Protein AF-A0A822CFJ0-F1 (afdb_monomer_lite)

Structure (mmCIF, N/CA/C/O backbone):
data_AF-A0A822CFJ0-F1
#
_entry.id   AF-A0A822CFJ0-F1
#
loop_
_atom_site.group_PDB
_atom_site.id
_atom_site.type_symbol
_atom_site.label_atom_id
_atom_site.label_alt_id
_atom_site.label_comp_id
_atom_site.label_asym_id
_atom_site.label_entity_id
_atom_site.label_seq_id
_atom_site.pdbx_PDB_ins_code
_atom_site.Cartn_x
_atom_site.Cartn_y
_atom_site.Cartn_z
_atom_site.occupancy
_atom_site.B_iso_or_equiv
_atom_site.auth_seq_id
_atom_site.auth_comp_id
_atom_site.auth_asym_id
_atom_site.auth_atom_id
_atom_site.pdbx_PDB_model_num
ATOM 1 N N . MET A 1 1 ? 6.133 -20.873 -19.703 1.00 38.84 1 MET A N 1
ATOM 2 C CA . MET A 1 1 ? 5.490 -20.206 -18.553 1.00 38.84 1 MET A CA 1
ATOM 3 C C . MET A 1 1 ? 6.579 -19.443 -17.814 1.00 38.84 1 MET A C 1
ATOM 5 O O . MET A 1 1 ? 7.365 -20.063 -17.114 1.00 38.84 1 MET A O 1
ATOM 9 N N . ILE A 1 2 ? 6.746 -18.147 -18.087 1.00 46.44 2 ILE A N 1
ATOM 10 C CA . ILE A 1 2 ? 7.778 -17.341 -17.418 1.00 46.44 2 ILE A CA 1
ATOM 11 C C . ILE A 1 2 ? 7.170 -16.884 -16.101 1.00 46.44 2 ILE A C 1
ATOM 13 O O . ILE A 1 2 ? 6.281 -16.036 -16.095 1.00 46.44 2 ILE A O 1
ATOM 17 N N . SER A 1 3 ? 7.616 -17.497 -15.006 1.00 48.34 3 SER A N 1
ATOM 18 C CA . SER A 1 3 ? 7.397 -16.962 -13.667 1.00 48.34 3 SER A CA 1
ATOM 19 C C . SER A 1 3 ? 8.040 -15.577 -13.641 1.00 48.34 3 SER A C 1
ATOM 21 O O . SER A 1 3 ? 9.266 -15.450 -13.636 1.00 48.34 3 SER A O 1
ATOM 23 N N . LYS A 1 4 ? 7.221 -14.529 -13.763 1.00 61.22 4 LYS A N 1
ATOM 24 C CA . LYS A 1 4 ? 7.648 -13.149 -13.552 1.00 61.22 4 LYS A CA 1
ATOM 25 C C . LYS A 1 4 ? 8.001 -13.049 -12.072 1.00 61.22 4 LYS A C 1
ATOM 27 O O . LYS A 1 4 ? 7.127 -12.851 -11.239 1.00 61.22 4 LYS A O 1
ATOM 32 N N . SER A 1 5 ? 9.276 -13.278 -11.762 1.00 70.31 5 SER A N 1
ATOM 33 C CA . SER A 1 5 ? 9.843 -13.013 -10.444 1.00 70.31 5 SER A CA 1
ATOM 34 C C . SER A 1 5 ? 9.524 -11.566 -10.102 1.00 70.31 5 SER A C 1
ATOM 36 O O . SER A 1 5 ? 10.022 -10.656 -10.767 1.00 70.31 5 SER A O 1
ATOM 38 N N . CYS A 1 6 ? 8.640 -11.355 -9.130 1.00 74.88 6 CYS A N 1
ATOM 39 C CA . CYS A 1 6 ? 8.498 -10.032 -8.576 1.00 74.88 6 CYS A CA 1
ATOM 40 C C . CYS A 1 6 ? 9.686 -9.770 -7.635 1.00 74.88 6 CYS A C 1
ATOM 42 O O . CYS A 1 6 ? 9.847 -10.501 -6.657 1.00 74.88 6 CYS A O 1
ATOM 44 N N . PRO A 1 7 ? 10.482 -8.716 -7.878 1.00 83.94 7 PRO A N 1
ATOM 45 C CA . PRO A 1 7 ? 11.594 -8.358 -7.003 1.00 83.94 7 PRO A CA 1
ATOM 46 C C . PRO A 1 7 ? 11.160 -7.618 -5.724 1.00 83.94 7 PRO A C 1
ATOM 48 O O . PRO A 1 7 ? 11.973 -7.431 -4.823 1.00 83.94 7 PRO A O 1
ATOM 51 N N . LEU A 1 8 ? 9.910 -7.155 -5.647 1.00 88.00 8 LEU A N 1
ATOM 52 C CA . LEU A 1 8 ? 9.386 -6.341 -4.554 1.00 88.00 8 LEU A CA 1
ATOM 53 C C . LEU A 1 8 ? 8.680 -7.209 -3.501 1.00 88.00 8 LEU A C 1
ATOM 55 O O . LEU A 1 8 ? 7.712 -7.906 -3.801 1.00 88.00 8 LEU A O 1
ATOM 59 N N . TYR A 1 9 ? 9.149 -7.135 -2.254 1.00 91.12 9 TYR A N 1
ATOM 60 C CA . TYR A 1 9 ? 8.483 -7.768 -1.116 1.00 91.12 9 TYR A CA 1
ATOM 61 C C . TYR A 1 9 ? 7.302 -6.913 -0.639 1.00 91.12 9 TYR A C 1
ATOM 63 O O . TYR A 1 9 ? 7.507 -5.786 -0.185 1.00 91.12 9 TYR A O 1
ATOM 71 N N . CYS A 1 10 ? 6.090 -7.467 -0.713 1.00 92.31 10 CYS A N 1
ATOM 72 C CA . CYS A 1 10 ? 4.835 -6.783 -0.378 1.00 92.31 10 CYS A CA 1
ATOM 73 C C . CYS A 1 10 ? 4.209 -7.227 0.950 1.00 92.31 10 CYS A C 1
ATOM 75 O O . CYS A 1 10 ? 3.044 -6.929 1.193 1.00 92.31 10 CYS A O 1
ATOM 77 N N . GLY A 1 11 ? 4.972 -7.918 1.804 1.00 91.75 11 GLY A N 1
ATOM 78 C CA . GLY A 1 11 ? 4.453 -8.456 3.061 1.00 91.75 11 GLY A CA 1
ATOM 79 C C . GLY A 1 11 ? 3.460 -9.604 2.862 1.00 91.75 11 GLY A C 1
ATOM 80 O O . GLY A 1 11 ? 3.380 -10.189 1.783 1.00 91.75 11 GLY A O 1
ATOM 81 N N . ASP A 1 12 ? 2.707 -9.905 3.922 1.00 93.94 12 ASP A N 1
ATOM 82 C CA . ASP A 1 12 ? 1.691 -10.970 3.941 1.00 93.94 12 ASP A CA 1
ATOM 83 C C . ASP A 1 12 ? 0.306 -10.499 3.459 1.00 93.94 12 ASP A C 1
ATOM 85 O O . ASP A 1 12 ? -0.599 -11.313 3.293 1.00 93.94 12 ASP A O 1
ATOM 89 N N . HIS A 1 13 ? 0.136 -9.187 3.259 1.00 93.69 13 HIS A N 1
ATOM 90 C CA . HIS A 1 13 ? -1.145 -8.536 2.951 1.00 93.69 13 HIS A CA 1
ATOM 91 C C . HIS A 1 13 ? -1.101 -7.751 1.639 1.00 93.69 13 HIS A C 1
ATOM 93 O O . HIS A 1 13 ? -1.687 -6.673 1.506 1.00 93.69 13 HIS A O 1
ATOM 99 N N . GLY A 1 14 ? -0.321 -8.237 0.682 1.00 93.06 14 GLY A N 1
ATOM 100 C CA . GLY A 1 14 ? -0.249 -7.629 -0.629 1.00 93.06 14 GLY A CA 1
ATOM 101 C C . GLY A 1 14 ? 0.474 -8.500 -1.632 1.00 93.06 14 GLY A C 1
ATOM 102 O O . GLY A 1 14 ? 1.278 -9.370 -1.298 1.00 93.06 14 GLY A O 1
ATOM 103 N N . HIS A 1 15 ? 0.216 -8.219 -2.899 1.00 92.56 15 HIS A N 1
ATOM 104 C CA . HIS A 1 15 ? 0.875 -8.872 -4.014 1.00 92.56 15 HIS A CA 1
ATOM 105 C C . HIS A 1 15 ? 1.564 -7.849 -4.894 1.00 92.56 15 HIS A C 1
ATOM 107 O O . HIS A 1 15 ? 1.183 -6.683 -5.011 1.00 92.56 15 HIS A O 1
ATOM 113 N N . CYS A 1 16 ? 2.624 -8.310 -5.530 1.00 92.62 16 CYS A N 1
ATOM 114 C CA . CYS A 1 16 ? 3.389 -7.473 -6.416 1.00 92.62 16 CYS A CA 1
ATOM 115 C C . CYS A 1 16 ? 2.810 -7.457 -7.822 1.00 92.62 16 CYS A C 1
ATOM 117 O O . CYS A 1 16 ? 2.500 -8.500 -8.402 1.00 92.62 16 CYS A O 1
ATOM 119 N N . VAL A 1 17 ? 2.738 -6.258 -8.387 1.00 91.56 17 VAL A N 1
ATOM 120 C CA . VAL A 1 17 ? 2.169 -6.000 -9.701 1.00 91.56 17 VAL A CA 1
ATOM 121 C C . VAL A 1 17 ? 3.160 -5.188 -10.527 1.00 91.56 17 VAL A C 1
ATOM 123 O O . VAL A 1 17 ? 3.753 -4.225 -10.045 1.00 91.56 17 VAL A O 1
ATOM 126 N N . GLU A 1 18 ? 3.358 -5.582 -11.784 1.00 90.56 18 GLU A N 1
ATOM 127 C CA . GLU A 1 18 ? 4.126 -4.798 -12.756 1.00 90.56 18 GLU A CA 1
ATOM 128 C C . GLU A 1 18 ? 3.266 -3.646 -13.296 1.00 90.56 18 GLU A C 1
ATOM 130 O O . GLU A 1 18 ? 2.087 -3.828 -13.612 1.00 90.56 18 GLU A O 1
ATOM 135 N N . TYR A 1 19 ? 3.848 -2.456 -13.449 1.00 88.69 19 TYR A N 1
ATOM 136 C CA . TYR A 1 19 ? 3.150 -1.341 -14.079 1.00 88.69 19 TYR A CA 1
ATOM 137 C C . TYR A 1 19 ? 2.881 -1.639 -15.557 1.00 88.69 19 TYR A C 1
ATOM 139 O O . TYR A 1 19 ? 3.798 -1.833 -16.352 1.00 88.69 19 TYR A O 1
ATOM 147 N N . ILE A 1 20 ? 1.612 -1.548 -15.952 1.00 88.56 20 ILE A N 1
ATOM 148 C CA . ILE A 1 20 ? 1.161 -1.726 -17.343 1.00 88.56 20 ILE A CA 1
ATOM 149 C C . ILE A 1 20 ? 1.885 -0.814 -18.346 1.00 88.56 20 ILE A C 1
ATOM 151 O O . ILE A 1 20 ? 2.198 -1.250 -19.451 1.00 88.56 20 ILE A O 1
ATOM 155 N N . ASN A 1 21 ? 2.195 0.426 -17.956 1.00 91.81 21 ASN A N 1
ATOM 156 C CA . ASN A 1 21 ? 2.848 1.408 -18.832 1.00 91.81 21 ASN A CA 1
ATOM 157 C C . ASN A 1 21 ? 4.378 1.440 -18.695 1.00 91.81 21 ASN A C 1
ATOM 159 O O . ASN A 1 21 ? 5.055 2.050 -19.520 1.00 91.81 21 ASN A O 1
ATOM 163 N N . HIS A 1 22 ? 4.937 0.793 -17.670 1.00 87.75 22 HIS A N 1
ATOM 164 C CA . HIS A 1 22 ? 6.366 0.834 -17.377 1.00 87.75 22 HIS A CA 1
ATOM 165 C C . HIS A 1 22 ? 6.878 -0.567 -17.066 1.00 87.75 22 HIS A C 1
ATOM 167 O O . HIS A 1 22 ? 6.858 -1.021 -15.921 1.00 87.75 22 HIS A O 1
ATOM 173 N N . LYS A 1 23 ? 7.374 -1.241 -18.108 1.00 84.38 23 LYS A N 1
ATOM 174 C CA . LYS A 1 23 ? 8.004 -2.556 -17.961 1.00 84.38 23 LYS A CA 1
ATOM 175 C C . LYS A 1 23 ? 9.120 -2.501 -16.924 1.00 84.38 23 LYS A C 1
ATOM 177 O O . LYS A 1 23 ? 9.896 -1.548 -16.901 1.00 84.38 23 LYS A O 1
ATOM 182 N N . PHE A 1 24 ? 9.212 -3.552 -16.118 1.00 84.44 24 PHE A N 1
ATOM 183 C CA . PHE A 1 24 ? 10.184 -3.695 -15.031 1.00 84.44 24 PHE A CA 1
ATOM 184 C C . PHE A 1 24 ? 10.049 -2.691 -13.874 1.00 84.44 24 PHE A C 1
ATOM 186 O O . PHE A 1 24 ? 10.880 -2.726 -12.967 1.00 84.44 24 PHE A O 1
ATOM 193 N N . LEU A 1 25 ? 9.023 -1.833 -13.859 1.00 88.44 25 LEU A N 1
ATOM 194 C CA . LEU A 1 25 ? 8.603 -1.152 -12.636 1.00 88.44 25 LEU A CA 1
ATOM 195 C C . LEU A 1 25 ? 7.523 -1.986 -11.955 1.00 88.44 25 LEU A C 1
ATOM 197 O O . LEU A 1 25 ? 6.618 -2.503 -12.611 1.00 88.44 25 LEU A O 1
ATOM 201 N N . TYR A 1 26 ? 7.593 -2.059 -10.631 1.00 90.12 26 TYR A N 1
ATOM 202 C CA . TYR A 1 26 ? 6.686 -2.855 -9.812 1.00 90.12 26 TYR A CA 1
ATOM 203 C C . TYR A 1 26 ? 6.154 -2.025 -8.650 1.00 90.12 26 TYR A C 1
ATOM 205 O O . TYR A 1 26 ? 6.836 -1.123 -8.163 1.00 90.12 26 TYR A O 1
ATOM 213 N N . PHE A 1 27 ? 4.956 -2.356 -8.189 1.00 91.25 27 PHE A N 1
ATOM 214 C CA . PHE A 1 27 ? 4.370 -1.807 -6.976 1.00 91.25 27 PHE A CA 1
ATOM 215 C C . PHE A 1 27 ? 3.642 -2.899 -6.199 1.00 91.25 27 PHE A C 1
ATOM 217 O O . PHE A 1 27 ? 3.268 -3.933 -6.756 1.00 91.25 27 PHE A O 1
ATOM 224 N N . CYS A 1 28 ? 3.449 -2.659 -4.906 1.00 92.81 28 CYS A N 1
ATOM 225 C CA . CYS A 1 28 ? 2.628 -3.518 -4.071 1.00 92.81 28 CYS A CA 1
ATOM 226 C C . CYS A 1 28 ? 1.176 -3.071 -4.155 1.00 92.81 28 CYS A C 1
ATOM 228 O O . CYS A 1 28 ? 0.850 -1.922 -3.856 1.00 92.81 28 CYS A O 1
ATOM 230 N N . GLN A 1 29 ? 0.314 -3.989 -4.566 1.00 92.12 29 GLN A N 1
ATOM 231 C CA . GLN A 1 29 ? -1.118 -3.848 -4.409 1.00 92.12 29 GLN A CA 1
ATOM 232 C C . GLN A 1 29 ? -1.494 -4.516 -3.089 1.00 92.12 29 GLN A C 1
ATOM 234 O O . GLN A 1 29 ? -1.362 -5.729 -2.950 1.00 92.12 29 GLN A O 1
ATOM 239 N N . CYS A 1 30 ? -1.900 -3.706 -2.118 1.00 92.38 30 CYS A N 1
ATOM 240 C CA . CYS A 1 30 ? -2.274 -4.190 -0.797 1.00 92.38 30 CYS A CA 1
ATOM 241 C C . CYS A 1 30 ? -3.709 -4.710 -0.774 1.00 92.38 30 CYS A C 1
ATOM 243 O O . CYS A 1 30 ? -4.563 -4.233 -1.529 1.00 92.38 30 CYS A O 1
ATOM 245 N N . ASP A 1 31 ? -3.955 -5.653 0.128 1.00 90.62 31 ASP A N 1
ATOM 246 C CA . A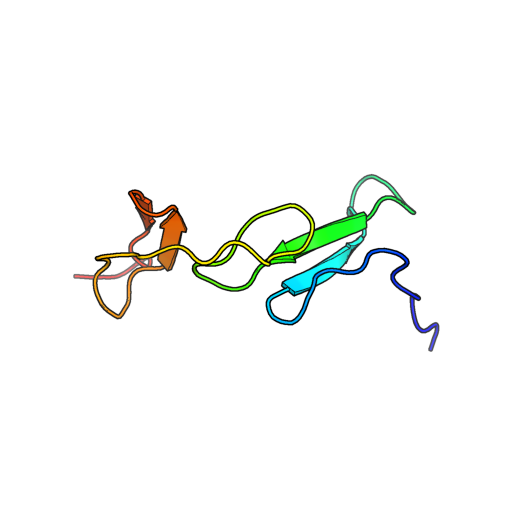SP A 1 31 ? -5.287 -6.122 0.475 1.00 90.62 31 ASP A CA 1
ATOM 247 C C . ASP A 1 31 ? -6.113 -5.003 1.122 1.00 90.62 31 ASP A C 1
ATOM 249 O O . ASP A 1 31 ? -5.595 -3.985 1.595 1.00 90.62 31 ASP A O 1
ATOM 253 N N . GLU A 1 32 ? -7.428 -5.205 1.166 1.00 85.44 32 GLU A N 1
ATOM 254 C CA . GLU A 1 32 ? -8.347 -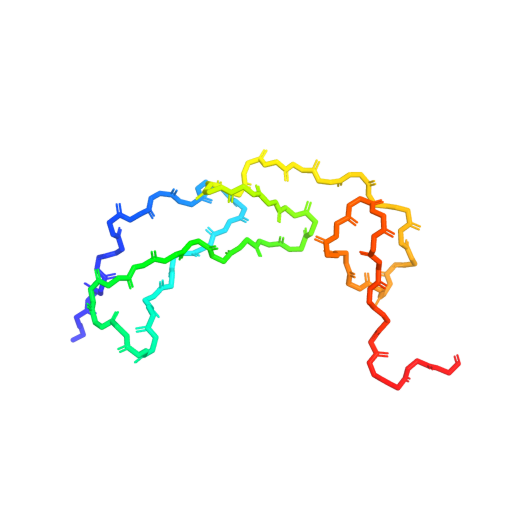4.243 1.761 1.00 85.44 32 GLU A CA 1
ATOM 255 C C . GLU A 1 32 ? -7.980 -3.920 3.218 1.00 85.44 32 GLU A C 1
ATOM 257 O O . GLU A 1 32 ? -7.724 -4.805 4.037 1.00 85.44 32 GLU A O 1
ATOM 262 N N . GLY A 1 33 ? -7.974 -2.626 3.551 1.00 87.62 33 GLY A N 1
ATOM 263 C CA . GLY A 1 33 ? -7.619 -2.158 4.886 1.00 87.62 33 GLY A CA 1
ATOM 264 C C . GLY A 1 33 ? -6.118 -2.195 5.194 1.00 87.62 33 GLY A C 1
ATOM 265 O O . GLY A 1 33 ? -5.746 -1.857 6.317 1.00 87.62 33 GLY A O 1
ATOM 266 N N . TYR A 1 34 ? -5.254 -2.540 4.237 1.00 90.88 34 TYR A N 1
ATOM 267 C CA . TYR A 1 34 ? -3.800 -2.474 4.383 1.00 90.88 34 TYR A CA 1
ATOM 268 C C . TYR A 1 34 ? -3.176 -1.420 3.468 1.00 90.88 34 TYR A C 1
ATOM 270 O O . TYR A 1 34 ? -3.655 -1.134 2.372 1.00 90.88 34 TYR A O 1
ATOM 278 N N . SER A 1 35 ? -2.076 -0.825 3.922 1.00 89.50 35 SER A N 1
ATOM 279 C CA . SER A 1 35 ? -1.305 0.143 3.144 1.00 89.50 35 SER A CA 1
ATOM 280 C C . SER A 1 35 ? 0.183 0.138 3.500 1.00 89.50 35 SER A C 1
ATOM 282 O O . SER A 1 35 ? 0.667 -0.677 4.292 1.00 89.50 35 SER A O 1
ATOM 284 N N . GLY A 1 36 ? 0.926 1.059 2.882 1.00 89.25 36 GLY A N 1
ATOM 285 C CA . GLY A 1 36 ? 2.379 1.154 2.971 1.00 89.25 36 GLY A CA 1
ATOM 286 C C . GLY A 1 36 ? 3.071 0.482 1.787 1.00 89.25 36 GLY A C 1
ATOM 287 O O . GLY A 1 36 ? 2.464 -0.265 1.026 1.00 89.25 36 GLY A O 1
ATOM 288 N N . SER A 1 37 ? 4.369 0.739 1.631 1.00 89.62 37 SER A N 1
ATOM 289 C CA . SER A 1 37 ? 5.168 0.170 0.536 1.00 89.62 37 SER A CA 1
ATOM 290 C C . SER A 1 37 ? 5.288 -1.356 0.591 1.00 89.62 37 SER A C 1
ATOM 292 O O . SER A 1 37 ? 5.589 -1.966 -0.427 1.00 89.62 37 SER A O 1
ATOM 294 N N . GLN A 1 38 ? 5.052 -1.954 1.763 1.00 92.06 38 GLN A N 1
ATOM 295 C CA . GLN A 1 38 ? 5.090 -3.399 2.014 1.00 92.06 38 GLN A CA 1
ATOM 296 C C . GLN A 1 38 ? 3.769 -3.926 2.596 1.00 92.06 38 GLN A C 1
ATOM 298 O O . GLN A 1 38 ? 3.769 -4.967 3.244 1.00 92.06 38 GLN A O 1
ATOM 303 N N . CYS A 1 39 ? 2.674 -3.170 2.456 1.00 92.69 39 CYS A N 1
ATOM 304 C CA . CYS A 1 39 ? 1.339 -3.558 2.928 1.00 92.69 39 CYS A CA 1
ATOM 305 C C . CYS A 1 39 ? 1.275 -4.008 4.401 1.00 92.69 39 CYS A C 1
ATOM 307 O O . CYS A 1 39 ? 0.466 -4.845 4.782 1.00 92.69 39 CYS A O 1
ATOM 309 N N . ASN A 1 40 ? 2.139 -3.458 5.254 1.00 93.00 40 ASN A N 1
ATOM 310 C CA . ASN A 1 40 ? 2.257 -3.829 6.664 1.00 93.00 40 ASN A CA 1
ATOM 311 C C . ASN A 1 40 ? 1.499 -2.881 7.606 1.00 93.00 40 ASN A C 1
ATOM 313 O O . ASN A 1 40 ? 1.451 -3.115 8.814 1.00 93.00 40 ASN A O 1
ATOM 317 N N . ILE A 1 41 ? 0.905 -1.810 7.077 1.00 91.00 41 ILE A N 1
ATOM 318 C CA . ILE A 1 41 ? 0.138 -0.843 7.859 1.00 91.00 41 ILE A CA 1
ATOM 319 C C . ILE A 1 41 ? -1.328 -1.252 7.807 1.00 91.00 41 ILE A C 1
ATOM 321 O O . ILE A 1 41 ? -1.986 -1.084 6.785 1.00 91.00 41 ILE A O 1
ATOM 325 N N . LYS A 1 42 ? -1.847 -1.767 8.922 1.00 90.19 42 LYS A N 1
ATOM 326 C CA . LYS A 1 42 ? -3.265 -2.100 9.064 1.00 90.19 42 LYS A CA 1
ATOM 327 C C . LYS A 1 42 ? -4.072 -0.862 9.448 1.00 90.19 42 LYS A C 1
ATOM 329 O O . LYS A 1 42 ? -3.777 -0.203 10.446 1.00 90.19 42 LYS A O 1
ATOM 334 N N . HIS A 1 43 ? -5.122 -0.571 8.696 1.00 85.94 43 HIS A N 1
ATOM 335 C CA . HIS A 1 43 ? -6.098 0.450 9.036 1.00 85.94 43 HIS A CA 1
ATOM 336 C C . HIS A 1 43 ? -7.166 -0.113 9.966 1.00 85.94 43 HIS A C 1
ATOM 338 O O . HIS A 1 43 ? -7.663 -1.224 9.783 1.00 85.94 43 HIS A O 1
ATOM 344 N N . ASN A 1 44 ? -7.540 0.680 10.968 1.00 85.00 44 ASN A N 1
ATOM 345 C CA . ASN A 1 44 ? -8.716 0.395 11.773 1.00 85.00 44 ASN A CA 1
ATOM 346 C C . ASN A 1 44 ? -9.896 1.153 11.168 1.00 85.00 44 ASN A C 1
ATOM 348 O O . ASN A 1 44 ? -10.045 2.354 11.393 1.00 85.00 44 ASN A O 1
ATOM 352 N N . CYS A 1 45 ? -10.66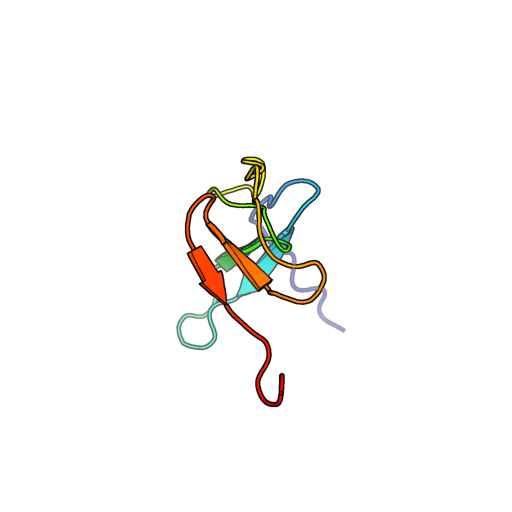5 0.468 10.329 1.00 80.88 45 CYS A N 1
ATOM 353 C CA . CYS A 1 45 ? -11.760 1.069 9.586 1.00 80.88 45 CYS A CA 1
ATOM 354 C C . CYS A 1 45 ? -13.087 0.809 10.295 1.00 80.88 45 CYS A C 1
ATOM 356 O O . CYS A 1 45 ? -13.431 -0.338 10.568 1.00 80.88 45 CYS A O 1
ATOM 358 N N . SER A 1 46 ? -13.865 1.864 10.520 1.00 84.94 46 SER A N 1
ATOM 359 C CA . SER A 1 46 ? -15.248 1.764 11.006 1.00 84.94 46 SER A CA 1
ATOM 360 C C . SER A 1 46 ? -16.238 1.807 9.837 1.00 84.94 46 SER A C 1
ATOM 362 O O . SER A 1 46 ? -17.227 2.538 9.873 1.00 84.94 46 SER A O 1
ATOM 364 N N . CYS A 1 47 ? -15.927 1.085 8.759 1.00 84.88 47 CYS A N 1
ATOM 365 C CA . CYS A 1 47 ? -16.773 1.016 7.572 1.00 84.88 47 CYS A CA 1
ATOM 366 C C . CYS A 1 47 ? -17.940 0.044 7.791 1.00 84.88 47 CYS A C 1
ATOM 368 O O . CYS A 1 47 ? -17.881 -0.847 8.639 1.00 84.88 47 CYS A O 1
ATOM 370 N N . SER A 1 48 ? -19.008 0.201 7.0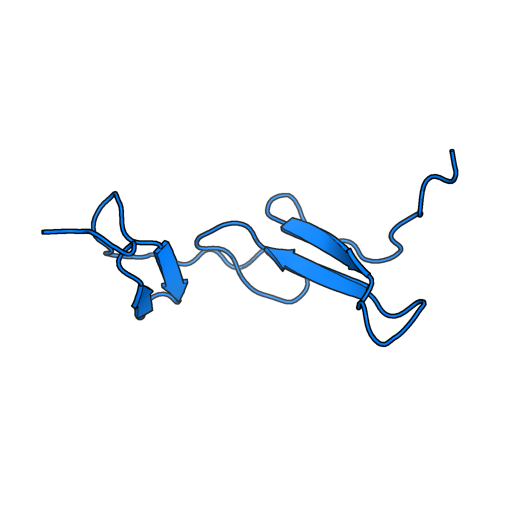04 1.00 85.88 48 SER A N 1
ATOM 371 C CA . SER A 1 48 ? -20.033 -0.846 6.922 1.00 85.88 48 SER A CA 1
ATOM 372 C C . SER A 1 48 ? -19.414 -2.154 6.398 1.00 85.88 48 SER A C 1
ATOM 374 O O . SER A 1 48 ? -18.451 -2.074 5.636 1.00 85.88 48 SER A O 1
ATOM 376 N N . PRO A 1 49 ? -19.956 -3.336 6.754 1.00 82.69 49 PRO A N 1
ATOM 377 C CA . PRO A 1 49 ? -19.347 -4.641 6.445 1.00 82.69 49 PRO A CA 1
ATOM 378 C C . PRO A 1 49 ? -19.075 -4.904 4.960 1.00 82.69 49 PRO A C 1
ATOM 380 O O . PRO A 1 49 ? -18.263 -5.748 4.612 1.00 82.69 49 PRO A O 1
ATOM 383 N N . ASP A 1 50 ? -19.802 -4.215 4.095 1.00 86.25 50 ASP A N 1
ATOM 384 C CA . ASP A 1 50 ? -19.802 -4.369 2.648 1.00 86.25 50 ASP A CA 1
ATOM 385 C C . ASP A 1 50 ? -19.176 -3.167 1.918 1.00 86.25 50 ASP A C 1
ATOM 387 O O . ASP A 1 50 ? -19.168 -3.118 0.693 1.00 86.25 50 ASP A O 1
ATOM 391 N N . SER A 1 51 ? -18.660 -2.184 2.658 1.00 88.38 51 SER A N 1
ATOM 392 C CA . SER A 1 51 ? -17.936 -1.037 2.110 1.00 88.38 51 SER A CA 1
ATOM 393 C C . SER A 1 51 ? -16.441 -1.322 2.055 1.00 88.38 51 SER A C 1
ATOM 395 O O . SER A 1 51 ? -15.867 -1.763 3.042 1.00 88.38 51 SER A O 1
ATOM 397 N N . TYR A 1 52 ? -15.806 -0.954 0.945 1.00 86.31 52 TYR A N 1
ATOM 398 C CA . TYR A 1 52 ? -14.368 -1.094 0.765 1.00 86.31 52 TYR A CA 1
ATOM 399 C C . TYR A 1 52 ? -13.605 -0.067 1.608 1.00 86.31 52 TYR A C 1
ATOM 401 O O . TYR A 1 52 ? -13.802 1.145 1.443 1.00 86.31 52 TYR A O 1
ATOM 409 N N . CYS A 1 53 ? -12.715 -0.524 2.487 1.00 86.56 53 CYS A N 1
ATOM 410 C CA . CYS A 1 53 ? -11.851 0.376 3.243 1.00 86.56 53 CYS A CA 1
ATOM 411 C C . CYS A 1 53 ? -10.613 0.804 2.445 1.00 86.56 53 CYS A C 1
ATOM 413 O O . CYS A 1 53 ? -9.686 0.020 2.234 1.00 86.56 53 CYS A O 1
ATOM 415 N N . LEU A 1 54 ? -10.563 2.088 2.076 1.00 81.62 54 LEU A N 1
ATOM 416 C CA . LEU A 1 54 ? -9.407 2.672 1.394 1.00 81.62 54 LEU A CA 1
ATOM 417 C C . LEU A 1 54 ? -8.381 3.230 2.390 1.00 81.62 54 LEU A C 1
ATOM 419 O O . LEU A 1 54 ? -7.180 3.056 2.213 1.00 81.62 54 LEU A O 1
ATOM 423 N N . THR A 1 55 ? -8.851 3.921 3.431 1.00 80.00 55 THR A N 1
ATOM 424 C CA . THR A 1 55 ? -8.028 4.433 4.538 1.00 80.00 55 THR A CA 1
ATOM 425 C C . THR A 1 55 ? -8.823 4.364 5.837 1.00 80.00 55 THR A C 1
ATOM 427 O O . THR A 1 55 ? -10.036 4.169 5.813 1.00 80.00 55 THR A O 1
ATOM 430 N N . SER A 1 56 ? -8.182 4.623 6.980 1.00 78.81 56 SER A N 1
ATOM 431 C CA . SER A 1 56 ? -8.862 4.680 8.287 1.00 78.81 56 SER A CA 1
ATOM 432 C C . SER A 1 56 ? -10.074 5.623 8.343 1.00 78.81 56 SER A C 1
ATOM 434 O O . SER A 1 56 ? -10.905 5.476 9.234 1.00 78.81 56 SER A O 1
ATOM 436 N N . SER A 1 57 ? -10.179 6.583 7.417 1.00 81.50 57 SER A N 1
ATOM 437 C CA . SER A 1 57 ? -11.244 7.595 7.394 1.00 81.50 57 SER A CA 1
ATOM 438 C C . SER A 1 57 ? -12.090 7.580 6.116 1.00 81.50 57 SER A C 1
ATOM 440 O O . SER A 1 57 ? -13.051 8.341 6.029 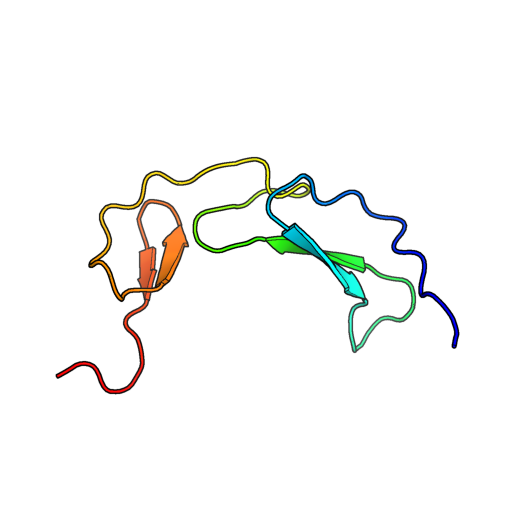1.00 81.50 57 SER A O 1
ATOM 442 N N . ILE A 1 58 ? -11.738 6.768 5.111 1.00 86.38 58 ILE A N 1
ATOM 443 C CA . ILE A 1 58 ? -12.415 6.744 3.807 1.00 86.38 58 ILE A CA 1
ATOM 444 C C . ILE A 1 58 ? -12.902 5.329 3.510 1.00 86.38 58 ILE A C 1
ATOM 446 O O . ILE A 1 58 ? -12.104 4.411 3.309 1.00 86.38 58 ILE A O 1
ATOM 450 N N . CYS A 1 59 ? -14.223 5.206 3.404 1.00 88.88 59 CYS A N 1
ATOM 451 C CA . CYS A 1 59 ? -14.927 3.999 2.995 1.00 88.88 59 CYS A CA 1
ATOM 452 C C . CYS A 1 59 ? -15.593 4.248 1.641 1.00 88.88 59 CYS A C 1
ATOM 454 O O . CYS A 1 59 ? -16.253 5.272 1.452 1.00 88.88 59 CYS A O 1
ATOM 456 N N . VAL A 1 60 ? -15.455 3.311 0.710 1.00 88.81 60 VAL A N 1
ATOM 457 C CA . VAL A 1 60 ? -16.103 3.374 -0.600 1.00 88.81 60 VAL A CA 1
ATOM 458 C C . VAL A 1 60 ? -17.240 2.362 -0.624 1.00 88.81 60 VAL A C 1
ATOM 460 O O . VAL A 1 60 ? -17.031 1.168 -0.425 1.00 88.81 60 VAL A O 1
ATOM 463 N N . CYS A 1 61 ? -18.467 2.831 -0.842 1.00 89.88 61 CYS A N 1
ATOM 464 C CA . CYS A 1 61 ? -19.609 1.934 -0.981 1.00 89.88 61 CYS A CA 1
ATOM 465 C C . CYS A 1 61 ? -19.544 1.174 -2.314 1.00 89.88 61 CYS A C 1
ATOM 467 O O . CYS A 1 61 ? -19.164 1.766 -3.330 1.00 89.88 61 CYS A O 1
ATOM 469 N N . PRO A 1 62 ? -19.949 -0.107 -2.338 1.00 85.12 62 PRO A N 1
ATOM 470 C CA . PRO A 1 62 ? -20.071 -0.845 -3.581 1.00 85.12 62 PRO A CA 1
ATOM 471 C C . PRO A 1 62 ? -21.134 -0.182 -4.460 1.00 85.12 62 PRO A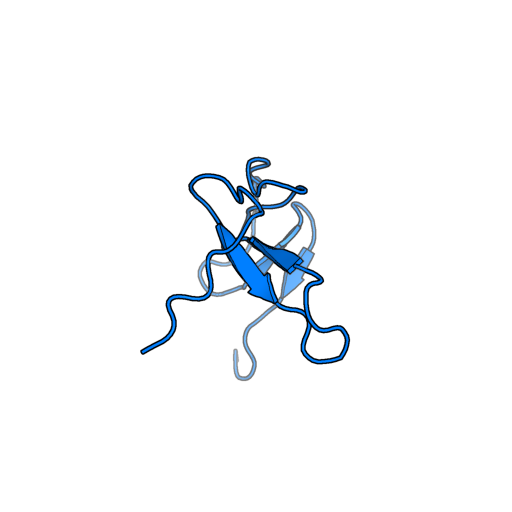 C 1
ATOM 473 O O . PRO A 1 62 ? -22.147 0.332 -3.970 1.00 85.12 62 PRO A O 1
ATOM 476 N N . MET A 1 63 ? -20.904 -0.182 -5.775 1.00 80.31 63 MET A N 1
ATOM 477 C CA . MET A 1 63 ? -21.944 0.238 -6.711 1.00 80.31 63 MET A CA 1
ATOM 478 C C . MET A 1 63 ? -23.150 -0.695 -6.545 1.00 80.31 63 MET A C 1
ATOM 480 O O . MET A 1 63 ? -22.975 -1.902 -6.392 1.00 80.31 63 MET A O 1
ATOM 484 N N . ASN A 1 64 ? -24.357 -0.118 -6.552 1.00 81.12 64 ASN A N 1
ATOM 485 C CA . ASN A 1 64 ? -25.641 -0.809 -6.350 1.00 81.12 64 ASN A CA 1
ATOM 486 C C . ASN A 1 64 ? -25.997 -1.176 -4.896 1.00 81.12 64 ASN A C 1
ATOM 488 O O . ASN A 1 64 ? -26.830 -2.055 -4.678 1.00 81.12 64 ASN A O 1
ATOM 492 N N . LYS A 1 65 ? -25.435 -0.482 -3.901 1.00 71.50 65 LYS A N 1
ATOM 493 C CA . LYS A 1 65 ? -25.982 -0.498 -2.538 1.00 71.50 65 LYS A CA 1
ATOM 494 C C . LYS A 1 65 ? -27.211 0.427 -2.459 1.00 71.50 65 LYS A C 1
ATOM 496 O O . LYS A 1 65 ? -27.091 1.601 -2.811 1.00 71.50 65 LYS A O 1
ATOM 501 N N . PHE A 1 66 ? -28.364 -0.107 -2.047 1.00 70.12 66 PHE A N 1
ATOM 502 C CA . PHE A 1 66 ? -29.645 0.607 -1.908 1.00 70.12 66 PHE A CA 1
ATOM 503 C C . PHE A 1 66 ? -30.015 0.802 -0.439 1.00 70.12 66 PHE A C 1
ATOM 505 O O . PHE A 1 66 ? -29.700 -0.111 0.360 1.00 70.12 66 PHE A O 1
#

Sequence (66 aa):
MISKSCPLYCGDHGHCVEYINHKFLYFCQCDEGYSGSQCNIKHNCSCSPDSYCLTSSICVCPMNKF

Radius of gyration: 14.55 Å; chains: 1; bounding box: 41×28×31 Å

Secondary structure (DSSP, 8-state):
-------S---SSEEEEEETTEEEEEEEEEPTTEESTTS-EE------TTSEEEETTEEEPPTT--

pLDDT: mean 84.72, std 10.81, range [38.84, 93.94]

Foldseek 3Di:
DDPPPDPAAQAPFWDKDADPVDPPDIATDGHFQFDDRNRPDGADDPDDPQWTHPHNPDTHHDPPDD